Protein AF-J9VGA1-F1 (afdb_monomer_lite)

Radius of gyration: 14.75 Å; chains: 1; bounding box: 39×22×35 Å

Organism: NCBI:txid1116483

Foldseek 3Di:
DDDPDDDDDDPDPVVVVVVVVVPDVLCVDPVSCVVPPPPDDDPDDPDD

Sequence (48 aa):
PDGTDGDAAAPNALDRERNLMNEDPKWQDTNYVLSSYKTEPCKRPPRL

pLDDT: mean 75.36, std 15.97, range [41.28, 96.0]

Structure (mmCIF, N/CA/C/O backbone):
data_AF-J9VGA1-F1
#
_entry.id   AF-J9VGA1-F1
#
loop_
_atom_site.group_PDB
_atom_site.id
_atom_site.type_symbol
_atom_site.label_atom_id
_atom_site.label_alt_id
_atom_site.label_comp_id
_atom_site.label_asym_id
_atom_site.label_entity_id
_atom_site.label_seq_id
_atom_site.pdbx_PDB_ins_code
_atom_site.Cartn_x
_atom_site.Cartn_y
_atom_site.Cartn_z
_atom_site.occupancy
_a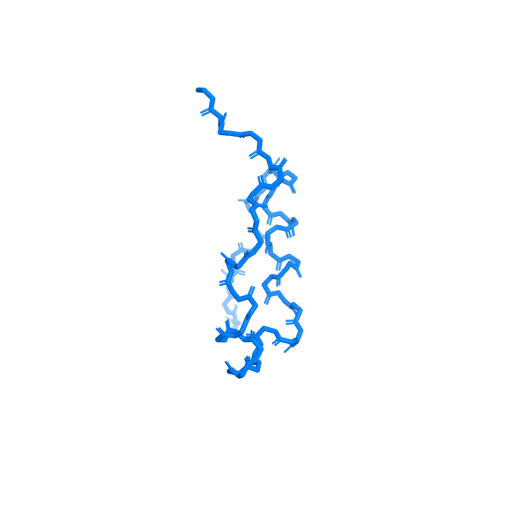tom_site.B_iso_or_equiv
_atom_site.auth_seq_id
_atom_site.auth_comp_id
_atom_site.auth_asym_id
_atom_site.auth_atom_id
_atom_site.pdbx_PDB_model_num
ATOM 1 N N . PRO A 1 1 ? 19.333 -23.570 -25.954 1.00 42.53 1 PRO A N 1
ATOM 2 C CA . PRO A 1 1 ? 18.918 -22.154 -26.030 1.00 42.53 1 PRO A CA 1
ATOM 3 C C . PRO A 1 1 ? 17.701 -21.992 -25.131 1.00 42.53 1 PRO A C 1
ATOM 5 O O . PRO A 1 1 ? 16.870 -22.892 -25.087 1.00 42.53 1 PRO A O 1
ATOM 8 N N . ASP A 1 2 ? 17.761 -20.934 -24.346 1.00 41.28 2 ASP A N 1
ATOM 9 C CA . ASP A 1 2 ? 17.133 -20.690 -23.051 1.00 41.28 2 ASP A CA 1
ATOM 10 C C . ASP A 1 2 ? 15.595 -20.583 -23.078 1.00 41.28 2 ASP A C 1
ATOM 12 O O . ASP A 1 2 ? 15.001 -20.372 -24.137 1.00 41.28 2 ASP A O 1
ATOM 16 N N . GLY A 1 3 ? 14.984 -20.788 -21.910 1.00 43.09 3 GLY A N 1
ATOM 17 C CA . GLY A 1 3 ? 13.556 -20.972 -21.664 1.00 43.09 3 GLY A CA 1
ATOM 18 C C . GLY A 1 3 ? 12.666 -19.831 -22.153 1.00 43.09 3 GLY A C 1
ATOM 19 O O . GLY A 1 3 ? 12.896 -18.652 -21.903 1.00 43.09 3 GLY A O 1
ATOM 20 N N . THR A 1 4 ? 11.595 -20.206 -22.846 1.00 50.94 4 THR A N 1
ATOM 21 C CA . THR A 1 4 ? 10.460 -19.337 -23.152 1.00 50.94 4 THR A CA 1
ATOM 22 C C . THR A 1 4 ? 9.575 -19.215 -21.912 1.00 50.94 4 THR A C 1
ATOM 24 O O . THR A 1 4 ? 8.522 -19.850 -21.840 1.00 50.94 4 THR A O 1
ATOM 27 N N . ASP A 1 5 ? 9.995 -18.433 -20.923 1.00 46.66 5 ASP A N 1
ATOM 28 C CA . ASP A 1 5 ? 9.180 -18.166 -19.738 1.00 46.66 5 ASP A CA 1
ATOM 29 C C . ASP A 1 5 ? 8.326 -16.902 -19.937 1.00 46.66 5 ASP A C 1
ATOM 31 O O . ASP A 1 5 ? 8.736 -15.767 -19.718 1.00 46.66 5 ASP A O 1
ATOM 35 N N . GLY A 1 6 ? 7.089 -17.134 -20.377 1.00 52.12 6 GLY A N 1
ATOM 36 C CA . GLY A 1 6 ? 5.918 -16.643 -19.644 1.00 52.12 6 GLY A CA 1
ATOM 37 C C . GLY A 1 6 ? 5.379 -15.226 -19.866 1.00 52.12 6 GLY A C 1
ATOM 38 O O . GLY A 1 6 ? 4.260 -14.988 -19.422 1.00 52.12 6 GLY A O 1
ATOM 39 N N . ASP A 1 7 ? 6.048 -14.306 -20.561 1.00 51.91 7 ASP A N 1
ATOM 40 C CA . ASP A 1 7 ? 5.531 -12.925 -20.718 1.00 51.91 7 ASP A CA 1
ATOM 41 C C . ASP A 1 7 ? 4.751 -12.717 -22.032 1.00 51.91 7 ASP A C 1
ATOM 43 O O . ASP A 1 7 ? 5.140 -11.951 -22.910 1.00 51.91 7 ASP A O 1
ATOM 47 N N . ALA A 1 8 ? 3.661 -13.463 -22.240 1.00 53.03 8 ALA A N 1
ATOM 48 C CA . ALA A 1 8 ? 2.850 -13.317 -23.461 1.00 53.03 8 ALA A CA 1
ATOM 49 C C . ALA A 1 8 ? 1.327 -13.386 -23.261 1.00 53.03 8 ALA A C 1
ATOM 51 O O . ALA A 1 8 ? 0.590 -13.494 -24.242 1.00 53.03 8 ALA A O 1
ATOM 52 N N . ALA A 1 9 ? 0.807 -13.307 -22.030 1.00 57.12 9 ALA A N 1
ATOM 53 C CA . ALA A 1 9 ? -0.641 -13.405 -21.818 1.00 57.12 9 ALA A CA 1
ATOM 54 C C . ALA A 1 9 ? -1.152 -12.700 -20.552 1.00 57.12 9 ALA A C 1
ATOM 56 O O . ALA A 1 9 ? -1.690 -13.337 -19.652 1.00 57.12 9 ALA A O 1
ATOM 57 N N . ALA A 1 10 ? -1.097 -11.368 -20.511 1.00 57.25 10 ALA A N 1
ATOM 58 C CA . ALA A 1 10 ? -1.948 -10.614 -19.594 1.00 57.25 10 ALA A CA 1
ATOM 59 C C . ALA A 1 10 ? -2.635 -9.446 -20.322 1.00 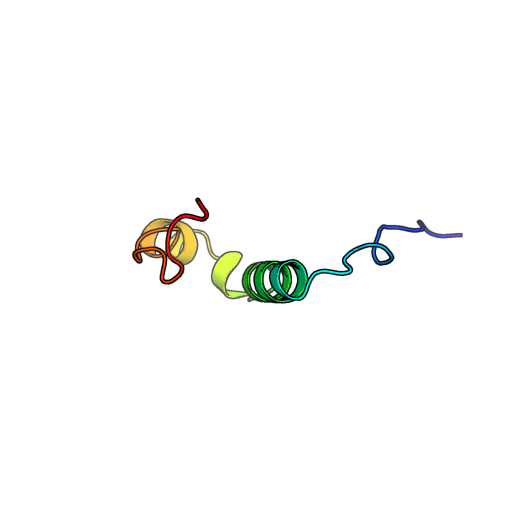57.25 10 ALA A C 1
ATOM 61 O O . ALA A 1 10 ? -2.154 -8.312 -20.287 1.00 57.25 10 ALA A O 1
ATOM 62 N N . PRO A 1 11 ? -3.806 -9.665 -20.957 1.00 58.81 11 PRO A N 1
ATOM 63 C CA . PRO A 1 11 ? -4.583 -8.585 -21.575 1.00 58.81 11 PRO A CA 1
ATOM 64 C C . PRO A 1 11 ? -5.197 -7.625 -20.537 1.00 58.81 11 PRO A C 1
ATOM 66 O O . PRO A 1 11 ? -5.969 -6.735 -20.887 1.00 58.81 11 PRO A O 1
ATOM 69 N N . ASN A 1 12 ? -4.890 -7.798 -19.247 1.00 65.81 12 ASN A N 1
ATOM 70 C CA . ASN A 1 12 ? -5.536 -7.101 -18.152 1.00 65.81 12 ASN A CA 1
ATOM 71 C C . ASN A 1 12 ? -4.573 -6.102 -17.501 1.00 65.81 12 ASN A C 1
ATOM 73 O O . ASN A 1 12 ? -3.540 -6.478 -16.950 1.00 65.81 12 ASN A O 1
ATOM 77 N N . ALA A 1 13 ? -4.930 -4.816 -17.531 1.00 70.81 13 ALA A N 1
ATOM 78 C CA . ALA A 1 13 ? -4.180 -3.761 -16.851 1.00 70.81 13 ALA A CA 1
ATOM 79 C C . ALA A 1 13 ? -3.969 -4.059 -15.353 1.00 70.81 13 ALA A C 1
ATOM 81 O O . ALA A 1 13 ? -2.942 -3.668 -14.805 1.00 70.81 13 ALA A O 1
ATOM 82 N N . LEU A 1 14 ? -4.885 -4.821 -14.734 1.00 69.88 14 LEU A N 1
ATOM 83 C CA . LEU A 1 14 ? -4.822 -5.196 -13.321 1.00 69.88 14 LEU A CA 1
ATOM 84 C C . LEU A 1 14 ? -3.710 -6.196 -12.980 1.00 69.88 14 LEU A C 1
ATOM 86 O O . LEU A 1 14 ? -3.323 -6.338 -11.822 1.00 69.88 14 LEU A O 1
ATOM 90 N N . ASP A 1 15 ? -3.211 -6.913 -13.979 1.00 71.25 15 ASP A N 1
ATOM 91 C CA . ASP A 1 15 ? -2.135 -7.876 -13.791 1.00 71.25 15 ASP A CA 1
ATOM 92 C C . ASP A 1 15 ? -0.770 -7.179 -13.723 1.00 71.25 15 ASP A C 1
ATOM 94 O O . ASP A 1 15 ? 0.020 -7.435 -12.818 1.00 71.25 15 ASP A O 1
ATOM 98 N N . ARG A 1 16 ? -0.554 -6.191 -14.601 1.00 71.31 16 ARG A N 1
ATOM 99 C CA . ARG A 1 16 ? 0.683 -5.397 -14.663 1.00 71.31 16 ARG A CA 1
ATOM 100 C C . ARG A 1 16 ? 0.955 -4.618 -13.380 1.00 71.31 16 ARG A C 1
ATOM 102 O O . ARG A 1 16 ? 2.075 -4.605 -12.888 1.00 71.31 16 ARG A O 1
ATOM 109 N N . GLU A 1 17 ? -0.068 -3.991 -12.813 1.00 71.12 17 GLU A N 1
ATOM 110 C CA . GLU A 1 17 ? 0.028 -3.283 -11.528 1.00 71.12 17 GLU A CA 1
ATOM 111 C C . GLU A 1 17 ? 0.299 -4.233 -10.347 1.00 71.12 17 GLU A C 1
ATOM 113 O O . GLU A 1 17 ? 1.028 -3.864 -9.429 1.00 71.12 17 GLU A O 1
ATOM 118 N N . ARG A 1 18 ? -0.240 -5.462 -10.370 1.00 72.88 18 ARG A N 1
ATOM 119 C CA . ARG A 1 18 ? 0.049 -6.484 -9.356 1.00 72.88 18 ARG A CA 1
ATOM 120 C C . ARG A 1 18 ? 1.496 -6.946 -9.473 1.00 72.88 18 ARG A C 1
ATOM 122 O O . ARG A 1 18 ? 2.163 -7.069 -8.451 1.00 72.88 18 ARG A O 1
ATOM 129 N N . ASN A 1 19 ? 1.967 -7.158 -10.700 1.00 70.81 19 ASN A N 1
ATOM 130 C CA . ASN A 1 19 ? 3.342 -7.554 -10.962 1.00 70.81 19 ASN A CA 1
ATOM 131 C C . ASN A 1 19 ? 4.323 -6.453 -10.534 1.00 70.81 19 ASN A C 1
ATOM 133 O O . ASN A 1 19 ? 5.256 -6.727 -9.796 1.00 70.81 19 ASN A O 1
ATOM 137 N N . LEU A 1 20 ? 4.047 -5.185 -10.860 1.00 71.44 20 LEU A N 1
ATOM 138 C CA . LEU A 1 20 ? 4.890 -4.052 -10.457 1.00 71.44 20 LEU A CA 1
ATOM 139 C C . LEU A 1 20 ? 5.045 -3.921 -8.932 1.00 71.44 20 LEU A C 1
ATOM 141 O O . LEU A 1 20 ? 6.103 -3.528 -8.456 1.00 71.44 20 LEU A O 1
ATOM 145 N N . MET A 1 21 ? 4.002 -4.248 -8.162 1.00 70.75 21 MET A N 1
ATOM 146 C CA . MET A 1 21 ? 4.098 -4.267 -6.699 1.00 70.75 21 MET A CA 1
ATOM 147 C C . MET A 1 21 ? 4.915 -5.453 -6.182 1.00 70.75 21 MET A C 1
ATOM 149 O O . MET A 1 21 ? 5.525 -5.319 -5.131 1.00 70.75 21 MET A O 1
ATOM 153 N N . ASN A 1 22 ? 4.928 -6.587 -6.888 1.00 71.69 22 ASN A N 1
ATOM 154 C CA . ASN A 1 22 ? 5.727 -7.762 -6.529 1.00 71.69 22 ASN A CA 1
ATOM 155 C C . ASN A 1 22 ? 7.231 -7.537 -6.779 1.00 71.69 22 ASN A C 1
ATOM 157 O O . ASN A 1 22 ? 8.063 -8.035 -6.028 1.00 71.69 22 ASN A O 1
AT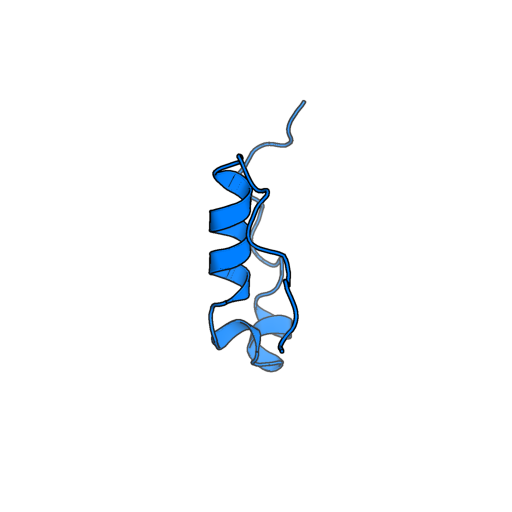OM 161 N N . GLU A 1 23 ? 7.564 -6.731 -7.790 1.00 79.75 23 GLU A N 1
ATOM 162 C CA . GLU A 1 23 ? 8.946 -6.420 -8.181 1.00 79.75 23 GLU A CA 1
ATOM 163 C C . GLU A 1 23 ? 9.607 -5.317 -7.326 1.00 79.75 23 GLU A C 1
ATOM 165 O O . GLU A 1 23 ? 10.792 -5.037 -7.497 1.00 79.75 23 GLU A O 1
ATOM 170 N N . ASP A 1 24 ? 8.880 -4.659 -6.410 1.00 85.31 24 ASP A N 1
ATOM 171 C CA . ASP A 1 24 ? 9.468 -3.626 -5.544 1.00 85.31 24 ASP A CA 1
ATOM 172 C C . ASP A 1 24 ? 10.460 -4.279 -4.550 1.00 85.31 24 ASP A C 1
ATOM 174 O O . ASP A 1 24 ? 10.043 -5.111 -3.734 1.00 85.31 24 ASP A O 1
ATOM 178 N N . PRO A 1 25 ? 11.762 -3.912 -4.573 1.00 88.50 25 PRO A N 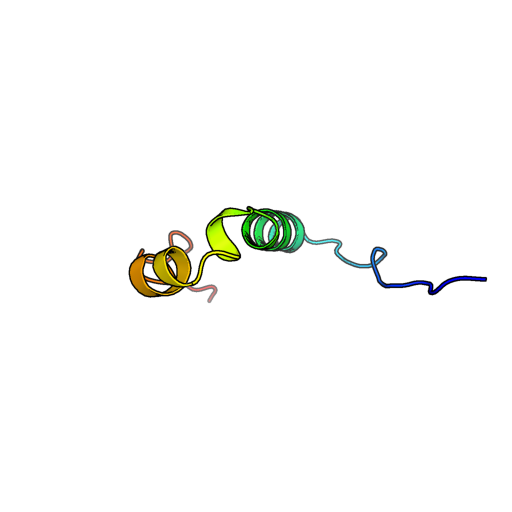1
ATOM 179 C CA . PRO A 1 25 ? 12.810 -4.558 -3.778 1.00 88.50 25 PRO A CA 1
ATOM 180 C C . PRO A 1 25 ? 12.524 -4.626 -2.276 1.00 88.50 25 PRO A C 1
ATOM 182 O O . PRO A 1 25 ? 13.016 -5.529 -1.599 1.00 88.50 25 PRO A O 1
ATOM 185 N N . LYS A 1 26 ? 11.704 -3.710 -1.741 1.00 87.81 26 LYS A N 1
ATOM 186 C CA . LYS A 1 26 ? 11.311 -3.728 -0.324 1.00 87.81 26 LYS A CA 1
ATOM 187 C C . LYS A 1 26 ? 10.540 -4.995 0.066 1.00 87.81 26 LYS A C 1
ATOM 189 O O . LYS A 1 26 ? 10.584 -5.390 1.224 1.00 87.81 26 LYS A O 1
ATOM 194 N N . TRP A 1 27 ? 9.852 -5.647 -0.877 1.00 88.25 27 TRP A N 1
ATOM 195 C CA . TRP A 1 27 ? 9.112 -6.889 -0.619 1.00 88.25 27 TRP A CA 1
ATOM 196 C C . TRP A 1 27 ? 10.005 -8.124 -0.513 1.00 88.25 27 TRP A C 1
ATOM 198 O O . TRP A 1 27 ? 9.531 -9.170 -0.078 1.00 88.25 27 TRP A O 1
ATOM 208 N N . GLN A 1 28 ? 11.291 -8.004 -0.845 1.00 89.94 28 GLN A N 1
ATOM 209 C CA . GLN A 1 28 ? 12.282 -9.042 -0.560 1.00 89.94 28 GLN A CA 1
ATOM 210 C C . GLN A 1 28 ? 12.793 -8.965 0.894 1.00 89.94 28 GLN A C 1
ATOM 212 O O . GLN A 1 28 ? 13.376 -9.928 1.392 1.00 89.94 28 GLN A O 1
ATOM 217 N N . ASP A 1 29 ? 12.558 -7.853 1.610 1.00 92.94 29 ASP A N 1
ATOM 218 C CA . ASP A 1 29 ? 12.911 -7.716 3.027 1.00 92.94 29 ASP A CA 1
ATOM 219 C C . ASP A 1 29 ? 11.857 -8.385 3.924 1.00 92.94 29 ASP A C 1
ATOM 221 O O . ASP A 1 29 ? 10.682 -8.007 3.957 1.00 92.94 29 ASP A O 1
ATOM 225 N N . THR A 1 30 ? 12.293 -9.367 4.714 1.00 94.44 30 THR A N 1
ATOM 226 C CA . THR A 1 30 ? 11.416 -10.123 5.619 1.00 94.44 30 THR A CA 1
ATOM 227 C C . THR A 1 30 ? 10.757 -9.245 6.690 1.00 94.44 30 THR A C 1
ATOM 229 O O . THR A 1 30 ? 9.584 -9.446 7.004 1.00 94.44 30 THR A O 1
ATOM 232 N N . ASN A 1 31 ? 11.461 -8.251 7.242 1.00 96.00 31 ASN A N 1
ATOM 233 C CA . ASN A 1 31 ? 10.899 -7.344 8.249 1.00 96.00 31 ASN A CA 1
ATOM 234 C C . ASN A 1 31 ? 9.809 -6.458 7.646 1.00 96.00 31 ASN A C 1
ATOM 236 O O . ASN A 1 31 ? 8.774 -6.210 8.276 1.00 96.00 31 ASN A O 1
ATOM 240 N N . TYR A 1 32 ? 10.025 -5.994 6.415 1.00 93.75 32 TYR A N 1
ATOM 241 C CA . TYR A 1 32 ? 9.026 -5.204 5.708 1.00 93.75 32 TYR A CA 1
ATOM 242 C C . TYR A 1 32 ? 7.772 -6.034 5.417 1.00 93.75 32 TYR A C 1
ATOM 244 O O . TYR A 1 32 ? 6.665 -5.593 5.721 1.00 93.75 32 TYR A O 1
ATOM 252 N N . VAL A 1 33 ? 7.931 -7.266 4.920 1.00 93.00 33 VAL A N 1
ATOM 253 C CA . VAL A 1 33 ? 6.806 -8.185 4.679 1.00 93.00 33 VAL A CA 1
ATOM 254 C C . VAL A 1 33 ? 6.004 -8.417 5.962 1.00 93.00 33 VAL A C 1
ATOM 256 O O . VAL A 1 33 ? 4.787 -8.256 5.953 1.00 93.00 33 VAL A O 1
ATOM 259 N N . LEU A 1 34 ? 6.661 -8.730 7.082 1.00 94.31 34 LEU A N 1
ATOM 260 C CA . LEU A 1 34 ? 5.978 -8.991 8.356 1.00 94.31 34 LEU A CA 1
ATOM 261 C C . LEU A 1 34 ? 5.177 -7.788 8.873 1.00 94.31 34 LEU A C 1
ATOM 263 O O . LEU A 1 34 ? 4.127 -7.970 9.486 1.00 94.31 34 LEU A O 1
ATOM 267 N N . SER A 1 35 ? 5.665 -6.570 8.635 1.00 94.75 35 SER A N 1
ATOM 268 C CA . SER A 1 35 ? 5.035 -5.338 9.127 1.00 94.75 35 SER A CA 1
ATOM 269 C C . SER A 1 35 ? 4.023 -4.718 8.158 1.00 94.75 35 SER A C 1
ATOM 271 O O . SER A 1 35 ? 3.125 -4.002 8.597 1.00 94.75 35 SER A O 1
ATOM 273 N N . SER A 1 36 ? 4.149 -4.976 6.854 1.00 91.75 36 SER A N 1
ATOM 274 C CA . SER A 1 36 ? 3.425 -4.236 5.806 1.00 91.75 36 SER A CA 1
ATOM 275 C C . SER A 1 36 ? 2.574 -5.118 4.888 1.00 91.75 36 SER A C 1
ATOM 277 O O . SER A 1 36 ? 1.750 -4.606 4.127 1.00 91.75 36 SER A O 1
ATOM 279 N N . TYR A 1 37 ? 2.724 -6.445 4.929 1.00 91.19 37 TYR A N 1
ATOM 280 C CA . TYR A 1 37 ? 1.943 -7.326 4.064 1.00 91.19 37 TYR A CA 1
ATOM 281 C C . TYR A 1 37 ? 0.475 -7.372 4.489 1.00 91.19 37 TYR A C 1
ATOM 283 O O . TYR A 1 37 ? 0.136 -7.856 5.567 1.00 91.19 37 TYR A O 1
ATOM 291 N N . LYS A 1 38 ? -0.406 -6.907 3.593 1.00 85.38 38 LYS A N 1
ATOM 292 C CA . LYS A 1 38 ? -1.872 -6.928 3.763 1.00 85.38 38 LYS A CA 1
ATOM 293 C C . LYS A 1 38 ? -2.373 -6.205 5.021 1.00 85.38 38 LYS A C 1
ATOM 295 O O . LYS A 1 38 ? -3.456 -6.512 5.512 1.00 85.38 38 LYS A O 1
ATOM 300 N N . THR A 1 39 ? -1.610 -5.245 5.533 1.00 89.81 39 THR A N 1
ATOM 301 C CA . THR A 1 39 ? -2.012 -4.448 6.697 1.00 89.81 39 THR A CA 1
ATOM 302 C C . THR A 1 39 ? -2.924 -3.277 6.321 1.00 89.81 39 THR A C 1
ATOM 304 O O . THR A 1 39 ? -3.717 -2.834 7.147 1.00 89.81 39 THR A O 1
ATOM 307 N N . GLU A 1 40 ? -2.883 -2.812 5.068 1.00 88.00 40 GLU A N 1
ATOM 308 C CA . GLU A 1 40 ? -3.798 -1.785 4.558 1.00 88.00 40 GLU A CA 1
ATOM 309 C C . GLU A 1 40 ? -5.100 -2.383 3.986 1.00 88.00 40 GLU A C 1
ATOM 311 O O . GLU A 1 40 ? -5.065 -3.409 3.294 1.00 88.00 40 GLU A O 1
ATOM 316 N N . PRO A 1 41 ? -6.260 -1.729 4.200 1.00 84.44 41 PRO A N 1
ATOM 317 C CA . PRO A 1 41 ? -7.522 -2.163 3.616 1.00 84.44 41 PRO A CA 1
ATOM 318 C C . PRO A 1 41 ? -7.489 -2.060 2.087 1.00 84.44 41 PRO A C 1
ATOM 320 O O . PRO A 1 41 ? -6.955 -1.112 1.504 1.00 84.44 41 PRO A O 1
ATOM 323 N N . CYS A 1 42 ? -8.112 -3.033 1.420 1.00 83.56 42 CYS A N 1
ATOM 324 C CA . CYS A 1 42 ? -8.195 -3.042 -0.034 1.00 83.56 42 CYS A CA 1
ATOM 325 C C . CYS A 1 42 ? -8.946 -1.797 -0.531 1.00 83.56 42 CYS A C 1
ATOM 327 O O . CYS A 1 42 ? -10.118 -1.599 -0.225 1.00 83.56 42 CYS A O 1
ATOM 329 N N . LYS A 1 43 ? -8.272 -0.976 -1.344 1.00 81.5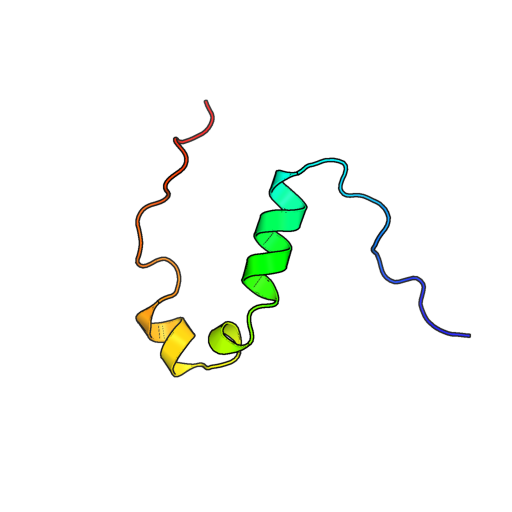6 43 LYS A N 1
ATOM 330 C CA . LYS A 1 43 ? -8.853 0.246 -1.933 1.00 81.56 43 LYS A CA 1
ATOM 331 C C . LYS A 1 43 ? -9.921 -0.046 -2.982 1.00 81.56 43 LYS A C 1
ATOM 333 O O . LYS A 1 43 ? -10.700 0.835 -3.331 1.00 81.56 43 LYS A O 1
ATOM 338 N N . ARG A 1 44 ? -9.929 -1.261 -3.532 1.00 82.00 44 ARG A N 1
ATOM 339 C CA . ARG A 1 44 ? -10.910 -1.657 -4.540 1.00 82.00 44 ARG A CA 1
ATOM 340 C C . ARG A 1 44 ? -12.096 -2.315 -3.861 1.00 82.00 44 ARG A C 1
ATOM 342 O O . ARG A 1 44 ? -11.875 -3.201 -3.031 1.00 82.00 44 ARG A O 1
ATOM 349 N N . PRO A 1 45 ? -13.324 -1.924 -4.233 1.00 83.00 45 PRO A N 1
ATOM 350 C CA . PRO A 1 45 ? -14.505 -2.591 -3.726 1.00 83.00 45 PRO A CA 1
ATOM 351 C C . PRO A 1 45 ? -14.473 -4.077 -4.122 1.00 83.00 45 PRO A C 1
ATOM 353 O O . PRO A 1 45 ? -13.900 -4.422 -5.166 1.00 83.00 45 PRO A O 1
ATOM 356 N N . PRO A 1 46 ? -15.085 -4.959 -3.313 1.00 85.62 46 PRO A N 1
ATOM 357 C CA . PRO A 1 46 ? -15.327 -6.336 -3.714 1.00 85.62 46 PRO A CA 1
ATOM 358 C C . PRO A 1 46 ? -16.055 -6.323 -5.056 1.00 85.62 46 PRO A C 1
ATOM 360 O O . PRO A 1 46 ? -17.057 -5.621 -5.209 1.00 85.62 46 PRO A O 1
ATOM 363 N N . ARG A 1 47 ? -15.528 -7.0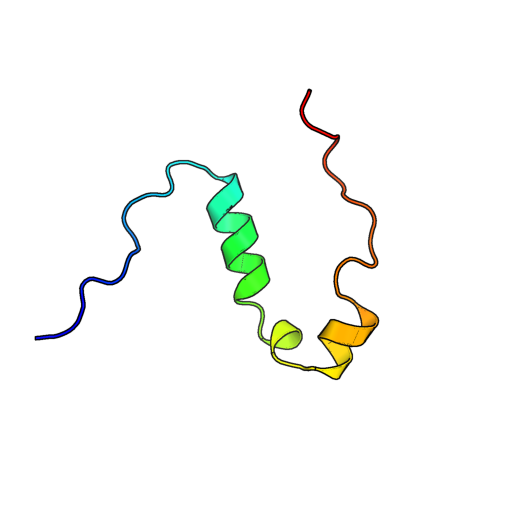46 -6.048 1.00 83.12 47 ARG A N 1
ATOM 364 C CA . ARG A 1 47 ? -16.264 -7.230 -7.300 1.00 83.12 47 ARG A CA 1
ATOM 365 C C . ARG A 1 47 ? -17.508 -8.058 -6.974 1.00 83.12 47 ARG A C 1
ATOM 367 O O . ARG A 1 47 ? -17.368 -9.072 -6.290 1.00 83.12 47 ARG A O 1
ATOM 374 N N . LEU A 1 48 ? -18.674 -7.582 -7.407 1.00 76.62 48 LEU A N 1
ATOM 375 C CA . LEU A 1 48 ? -19.926 -8.336 -7.348 1.00 76.62 48 LEU A CA 1
ATOM 376 C C . LEU A 1 48 ? -19.878 -9.516 -8.323 1.00 76.62 48 LEU A C 1
ATOM 378 O O . LEU A 1 48 ? -19.279 -9.335 -9.411 1.00 76.62 48 LEU A O 1
#

Secondary structure (DSSP, 8-state):
-----S-S----HHHHHHHHHHT-GGGG-HHHHHHHTT-SPPSSPPP-

InterPro domains:
  IPR057295 Unkempt, zinc finger domain 4 [PF23035] (26-48)